Protein AF-A0A2A9PDC3-F1 (afdb_monomer_lite)

Secondary structure (DSSP, 8-state):
-PPPHHHHHHHHHTTTHHHHHHHH-GGG-SS-TTSTTHHHHHHHHHHHHHT-HHHHHHHHHHHHHHHHHHTT-----HHHHHHHHHHHTB--GGGT-B-GGGHHHHHHHHHHHHHHHHHHHHHHHTT-

Foldseek 3Di:
DFFFLVLLVVCCVPVVVVVVCVLPPPVPQPDDPPDPCSVVSNVVSVVCSVPPPVVVVVSVVSRVVRVVVVVPPPDDDLVVLVVCLDVPAADDVVVVGGDPVCNSVSVRSVVVVVVVVVVVVVVVVVVD

Organism: Ophiocordyceps unilateralis (NCBI:txid268505)

Radius of gyration: 20.63 Å; chains: 1; bounding box: 44×38×57 Å

pLDDT: mean 81.51, std 9.37, range [46.72, 92.31]

Structure (mmCIF, N/CA/C/O backbone):
data_AF-A0A2A9PDC3-F1
#
_entry.id   AF-A0A2A9PDC3-F1
#
loop_
_atom_site.group_PDB
_atom_site.id
_atom_site.type_symbol
_atom_site.label_atom_id
_atom_site.label_alt_id
_atom_site.label_comp_id
_atom_site.label_asym_id
_atom_site.label_entity_id
_atom_site.label_seq_id
_atom_site.pdbx_PDB_ins_code
_atom_site.Cartn_x
_atom_site.Cartn_y
_atom_site.Cartn_z
_atom_site.occupancy
_atom_site.B_iso_or_equiv
_atom_site.auth_seq_id
_atom_site.auth_comp_id
_atom_site.auth_asym_id
_atom_site.auth_atom_id
_atom_site.pdbx_PDB_model_num
ATOM 1 N N . MET A 1 1 ? 11.829 8.920 -9.488 1.00 59.81 1 MET A N 1
ATOM 2 C CA . MET A 1 1 ? 10.671 8.141 -9.977 1.00 59.81 1 MET A CA 1
ATOM 3 C C . MET A 1 1 ? 9.742 7.962 -8.792 1.00 59.81 1 MET A C 1
ATOM 5 O O . MET A 1 1 ? 10.284 7.756 -7.709 1.00 59.81 1 MET A O 1
ATOM 9 N N . PRO A 1 2 ? 8.415 8.079 -8.949 1.00 65.94 2 PRO A N 1
ATOM 10 C CA . PRO A 1 2 ? 7.501 7.618 -7.908 1.00 65.94 2 PRO A CA 1
ATOM 11 C C . PRO A 1 2 ? 7.733 6.117 -7.632 1.00 65.94 2 PRO A C 1
ATOM 13 O O . PRO A 1 2 ? 8.208 5.407 -8.528 1.00 65.94 2 PRO A O 1
ATOM 16 N N . PRO A 1 3 ? 7.469 5.640 -6.404 1.00 71.88 3 PRO A N 1
ATOM 17 C CA . PRO A 1 3 ? 7.597 4.226 -6.070 1.00 71.88 3 PRO A CA 1
ATOM 18 C C . PRO A 1 3 ? 6.613 3.380 -6.886 1.00 71.88 3 PRO A C 1
ATOM 20 O O . PRO A 1 3 ? 5.524 3.837 -7.237 1.00 71.88 3 PRO A O 1
ATOM 23 N N . ARG A 1 4 ? 7.003 2.143 -7.203 1.00 79.31 4 ARG A N 1
ATOM 24 C CA . ARG A 1 4 ? 6.182 1.231 -8.008 1.00 79.31 4 ARG A CA 1
ATOM 25 C C . ARG A 1 4 ? 5.026 0.701 -7.164 1.00 79.31 4 ARG A C 1
ATOM 27 O O . ARG A 1 4 ? 5.175 0.500 -5.963 1.00 79.31 4 ARG A O 1
ATOM 34 N N . ALA A 1 5 ? 3.889 0.405 -7.788 1.00 80.12 5 ALA A N 1
ATOM 35 C CA . ALA A 1 5 ? 2.731 -0.124 -7.062 1.00 80.12 5 ALA A CA 1
ATOM 36 C C . ALA A 1 5 ? 3.050 -1.443 -6.326 1.00 80.12 5 ALA A C 1
ATOM 38 O O . ALA A 1 5 ? 2.659 -1.608 -5.174 1.00 80.12 5 ALA A O 1
ATOM 39 N N . ALA A 1 6 ? 3.827 -2.333 -6.956 1.00 80.38 6 ALA A N 1
ATOM 40 C CA . ALA A 1 6 ? 4.281 -3.589 -6.352 1.00 80.38 6 ALA A CA 1
ATOM 41 C C . ALA A 1 6 ? 5.219 -3.373 -5.148 1.00 80.38 6 ALA A C 1
ATOM 43 O O . ALA A 1 6 ? 5.172 -4.128 -4.180 1.00 80.38 6 ALA A O 1
ATOM 44 N N . ASP A 1 7 ? 6.035 -2.315 -5.171 1.00 84.88 7 ASP A N 1
ATOM 45 C CA . ASP A 1 7 ? 6.920 -1.957 -4.057 1.00 84.88 7 ASP A CA 1
ATOM 46 C C . ASP A 1 7 ? 6.114 -1.479 -2.841 1.00 84.88 7 ASP A C 1
ATOM 48 O O . ASP A 1 7 ? 6.393 -1.866 -1.704 1.00 84.88 7 ASP A O 1
ATOM 52 N N . VAL A 1 8 ? 5.082 -0.664 -3.086 1.00 86.62 8 VAL A N 1
ATOM 53 C CA . VAL A 1 8 ? 4.166 -0.175 -2.046 1.00 86.62 8 VAL A CA 1
ATOM 54 C C . VAL A 1 8 ? 3.367 -1.331 -1.444 1.00 86.62 8 VAL A C 1
ATOM 56 O O . VAL A 1 8 ? 3.266 -1.436 -0.222 1.00 86.62 8 VAL A O 1
ATOM 59 N N . GLU A 1 9 ? 2.831 -2.226 -2.276 1.00 86.94 9 GLU A N 1
ATOM 60 C CA . GLU A 1 9 ? 2.138 -3.428 -1.803 1.00 86.94 9 GLU A CA 1
ATOM 61 C C . GLU A 1 9 ? 3.076 -4.325 -0.993 1.00 86.94 9 GLU A C 1
ATOM 63 O O . GLU A 1 9 ? 2.751 -4.709 0.129 1.00 86.94 9 GLU A O 1
ATOM 68 N N . GLY A 1 10 ? 4.270 -4.611 -1.516 1.00 86.81 10 GLY A N 1
ATOM 69 C CA . GLY A 1 10 ? 5.264 -5.429 -0.829 1.00 86.81 10 GLY A CA 1
ATOM 70 C C . GLY A 1 10 ? 5.642 -4.865 0.540 1.00 86.81 10 GLY A C 1
ATOM 71 O O . GLY A 1 10 ? 5.867 -5.631 1.480 1.00 86.81 10 GLY A O 1
ATOM 72 N N . TRP A 1 11 ? 5.662 -3.539 0.687 1.00 92.31 11 TRP A N 1
ATOM 73 C CA . TRP A 1 11 ? 5.865 -2.898 1.979 1.00 92.31 11 TRP A CA 1
ATOM 74 C C . TRP A 1 11 ? 4.664 -3.096 2.921 1.00 92.31 11 TRP A C 1
ATOM 76 O O . TRP A 1 11 ? 4.827 -3.501 4.071 1.00 92.31 11 TRP A O 1
ATOM 86 N N . TRP A 1 12 ? 3.432 -2.907 2.455 1.00 92.31 12 TRP A N 1
ATOM 87 C CA . TRP A 1 12 ? 2.260 -3.165 3.301 1.00 92.31 12 TRP A CA 1
ATOM 88 C C . TRP A 1 12 ? 2.121 -4.634 3.709 1.00 92.31 12 TRP A C 1
ATOM 90 O O . TRP A 1 12 ? 1.669 -4.923 4.814 1.00 92.31 12 TRP A O 1
ATOM 100 N N . LEU A 1 13 ? 2.571 -5.563 2.865 1.00 89.06 13 LEU A N 1
ATOM 101 C CA . LEU A 1 13 ? 2.526 -6.999 3.136 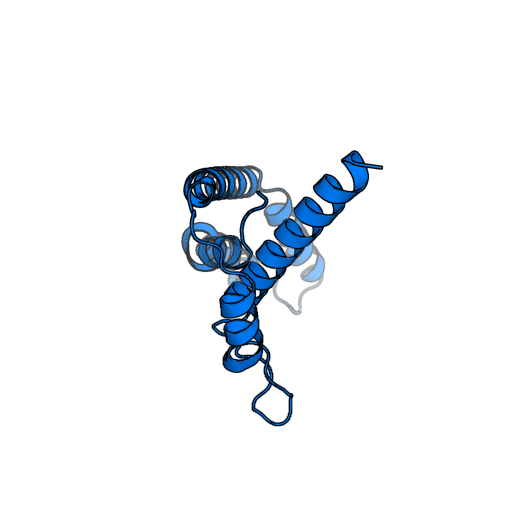1.00 89.06 13 LEU A CA 1
ATOM 102 C C . LEU A 1 13 ? 3.650 -7.510 4.050 1.00 89.06 13 LEU A C 1
ATOM 104 O O . LEU A 1 13 ? 3.567 -8.653 4.500 1.00 89.06 13 LEU A O 1
ATOM 108 N N . ARG A 1 14 ? 4.698 -6.721 4.344 1.00 89.94 14 ARG A N 1
ATOM 109 C CA . ARG A 1 14 ? 5.694 -7.102 5.371 1.00 89.94 14 ARG A CA 1
ATOM 110 C C . ARG A 1 14 ? 5.913 -6.023 6.426 1.00 89.94 14 ARG A C 1
ATOM 112 O O . ARG A 1 14 ? 5.350 -6.207 7.505 1.00 89.94 14 ARG A O 1
ATOM 119 N N . PRO A 1 15 ? 6.669 -4.923 6.204 1.00 88.19 15 PRO A N 1
ATOM 120 C CA . PRO A 1 15 ? 6.923 -3.989 7.302 1.00 88.19 15 PRO A CA 1
ATOM 121 C C . PRO A 1 15 ? 5.649 -3.308 7.825 1.00 88.19 15 PRO A C 1
ATOM 123 O O . PRO A 1 15 ? 5.494 -3.156 9.032 1.00 88.19 15 PRO A O 1
ATOM 126 N N . GLY A 1 16 ? 4.703 -2.979 6.939 1.00 88.94 16 GLY A N 1
ATOM 127 C CA . GLY A 1 16 ? 3.432 -2.345 7.303 1.00 88.94 16 GLY A CA 1
ATOM 128 C C . GLY A 1 16 ? 2.343 -3.305 7.796 1.00 88.94 16 GLY A C 1
ATOM 129 O O . GLY A 1 16 ? 1.297 -2.850 8.261 1.00 88.94 16 GLY A O 1
ATOM 130 N N . TYR A 1 17 ? 2.561 -4.623 7.729 1.00 91.00 17 TYR A N 1
ATOM 131 C CA . TYR A 1 17 ? 1.501 -5.613 7.954 1.00 91.00 17 TYR A CA 1
ATOM 132 C C . TYR A 1 17 ? 0.913 -5.530 9.365 1.00 91.00 17 TYR A C 1
ATOM 134 O O . TYR A 1 17 ? -0.302 -5.547 9.541 1.00 91.00 17 TYR A O 1
ATOM 142 N N . GLN A 1 18 ? 1.774 -5.376 10.374 1.00 89.00 18 GLN A N 1
ATOM 143 C CA . GLN A 1 18 ? 1.346 -5.250 11.770 1.00 89.00 18 GLN A CA 1
ATOM 144 C C . GLN A 1 18 ? 0.446 -4.029 11.988 1.00 89.00 18 GLN A C 1
ATOM 146 O O . GLN A 1 18 ? -0.546 -4.122 12.705 1.00 89.00 18 GLN A O 1
ATOM 151 N N . ALA A 1 19 ? 0.739 -2.910 11.322 1.00 88.12 19 ALA A N 1
ATOM 152 C CA . ALA A 1 19 ? -0.071 -1.703 11.430 1.00 88.12 19 ALA A CA 1
ATOM 153 C C . ALA A 1 19 ? -1.475 -1.910 10.829 1.00 88.12 19 ALA A C 1
ATOM 155 O O . ALA A 1 19 ? -2.465 -1.473 11.413 1.00 88.12 19 ALA A O 1
ATOM 156 N N . ILE A 1 20 ? -1.583 -2.646 9.713 1.00 89.69 20 ILE A N 1
ATOM 157 C CA . ILE A 1 20 ? -2.879 -3.028 9.124 1.00 89.69 20 ILE A CA 1
ATOM 158 C C . ILE A 1 20 ? -3.647 -3.967 10.057 1.00 89.69 20 ILE A C 1
ATOM 160 O O . ILE A 1 20 ? -4.833 -3.746 10.304 1.00 89.69 20 ILE A O 1
ATOM 164 N N . VAL A 1 21 ? -2.986 -5.002 10.587 1.00 89.69 21 VAL A N 1
ATOM 165 C CA . VAL A 1 21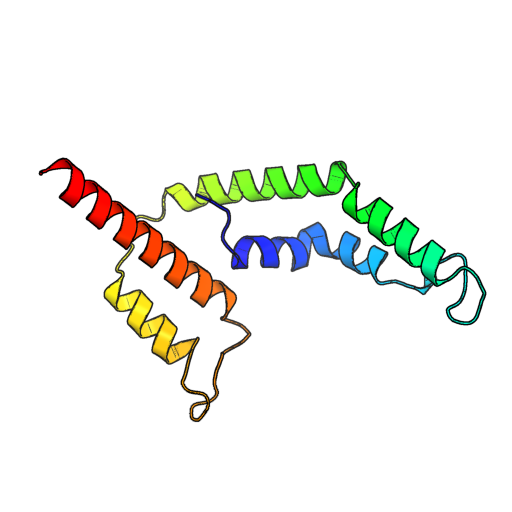 ? -3.616 -5.965 11.506 1.00 89.69 21 VAL A CA 1
ATOM 166 C C . VAL A 1 21 ? -4.195 -5.244 12.712 1.00 89.69 21 VAL A C 1
ATOM 168 O O . VAL A 1 21 ? -5.361 -5.457 13.032 1.00 89.69 21 VAL A O 1
ATOM 171 N N . GLN A 1 22 ? -3.420 -4.345 13.321 1.00 87.12 22 GLN A N 1
ATOM 172 C CA . GLN A 1 22 ? -3.892 -3.542 14.440 1.00 87.12 22 GLN A CA 1
ATOM 173 C C . GLN A 1 22 ? -5.144 -2.760 14.044 1.00 87.12 22 GLN A C 1
ATOM 175 O O . GLN A 1 22 ? -6.168 -2.908 14.689 1.00 87.12 22 GLN A O 1
ATOM 180 N N . VAL A 1 23 ? -5.143 -2.000 12.947 1.00 88.44 23 VAL A N 1
ATOM 181 C CA . VAL A 1 23 ? -6.332 -1.223 12.535 1.00 88.44 23 VAL A CA 1
ATOM 182 C C . VAL A 1 23 ? -7.588 -2.077 12.363 1.00 88.44 23 VAL A C 1
ATOM 184 O O . VAL A 1 23 ? -8.676 -1.647 12.755 1.00 88.44 23 VAL A O 1
ATOM 187 N N . VAL A 1 24 ? -7.445 -3.266 11.779 1.00 86.62 24 VAL A N 1
ATOM 188 C CA . VAL A 1 24 ? -8.569 -4.150 11.447 1.00 86.62 24 VAL A CA 1
ATOM 189 C C . VAL A 1 24 ? -9.051 -4.956 12.658 1.00 86.62 24 VAL A C 1
ATOM 191 O O . VAL A 1 24 ? -10.211 -5.375 12.688 1.00 86.62 24 VAL A O 1
ATOM 194 N N . ASP A 1 25 ? -8.209 -5.151 13.674 1.00 86.00 25 ASP A N 1
ATOM 195 C CA . ASP A 1 25 ? -8.551 -5.953 14.844 1.00 86.00 25 ASP A CA 1
ATOM 196 C C . ASP A 1 25 ? -9.582 -5.259 15.747 1.00 86.00 25 ASP A C 1
ATOM 198 O O . ASP A 1 25 ? -9.267 -4.496 16.661 1.00 86.00 25 ASP A O 1
ATOM 202 N N . ALA A 1 26 ? -10.857 -5.565 15.519 1.00 76.00 26 ALA A N 1
ATOM 203 C CA . ALA A 1 26 ? -11.969 -5.040 16.301 1.00 76.00 26 ALA A CA 1
ATOM 204 C C . ALA A 1 26 ? -11.980 -5.506 17.770 1.00 76.00 26 ALA A C 1
ATOM 206 O O . ALA A 1 26 ? -12.755 -4.960 18.556 1.00 76.00 26 ALA A O 1
ATOM 207 N N . SER A 1 27 ? -11.159 -6.492 18.158 1.00 77.88 27 SER A N 1
ATOM 208 C CA . SER A 1 27 ? -11.077 -6.960 19.548 1.00 77.88 27 SER A CA 1
ATOM 209 C C . SER A 1 27 ? -10.405 -5.945 20.477 1.00 77.88 27 SER A C 1
ATOM 211 O O . SER A 1 27 ? -10.725 -5.894 21.664 1.00 77.88 27 SER A O 1
ATOM 213 N N . GLU A 1 28 ? -9.555 -5.079 19.926 1.00 76.06 28 GLU A N 1
ATOM 214 C CA . GLU A 1 28 ? -8.887 -4.002 20.660 1.00 76.06 28 GLU A CA 1
ATOM 215 C C . GLU A 1 28 ? -9.766 -2.749 20.816 1.00 76.06 28 GLU A C 1
ATOM 217 O O . GLU A 1 28 ? -9.377 -1.785 21.480 1.00 76.06 28 GLU A O 1
ATOM 222 N N . LEU A 1 29 ? -10.965 -2.731 20.218 1.00 82.06 29 LEU A N 1
ATOM 223 C CA . LEU A 1 29 ? -11.883 -1.610 20.374 1.00 82.06 29 LEU A CA 1
ATOM 224 C C . LEU A 1 29 ? -12.534 -1.636 21.768 1.00 82.06 29 LEU A C 1
ATOM 226 O O . LEU A 1 29 ? -13.055 -2.667 22.197 1.00 82.06 29 LEU A O 1
ATOM 230 N N . PRO A 1 30 ? -12.616 -0.483 22.457 1.00 79.19 30 PRO A N 1
ATOM 231 C CA . PRO A 1 30 ? -13.208 -0.397 23.794 1.00 79.19 30 PRO A CA 1
ATOM 232 C C . PRO A 1 30 ? -14.730 -0.617 23.797 1.00 79.19 30 PRO A C 1
ATOM 234 O O . PRO A 1 30 ? -15.342 -0.733 24.857 1.00 79.19 30 PRO A O 1
ATOM 237 N N . VAL A 1 31 ? -15.350 -0.643 22.615 1.00 83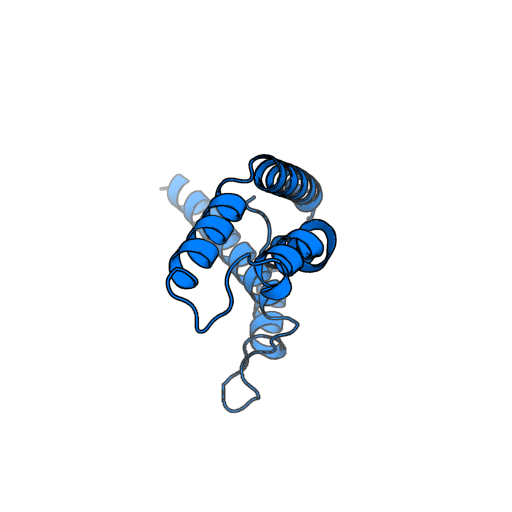.69 31 VAL A N 1
ATOM 238 C CA . VAL A 1 31 ? -16.797 -0.691 22.411 1.00 83.69 31 VAL A CA 1
ATOM 239 C C . VAL A 1 31 ? -17.111 -1.809 21.421 1.00 83.69 31 VAL A C 1
ATOM 241 O O . VAL A 1 31 ? -16.464 -1.931 20.383 1.00 83.69 31 VAL A O 1
ATOM 244 N N . ARG A 1 32 ? -18.120 -2.627 21.727 1.00 83.19 32 ARG A N 1
ATOM 245 C CA . ARG A 1 32 ? -18.579 -3.709 20.843 1.00 83.19 32 ARG A CA 1
ATOM 246 C C . ARG A 1 32 ? -19.466 -3.159 19.724 1.00 83.19 32 ARG A C 1
ATOM 248 O O . ARG A 1 32 ? -20.140 -2.152 19.901 1.00 83.19 32 ARG A O 1
ATOM 255 N N . SER A 1 33 ? -19.558 -3.878 18.606 1.00 82.19 33 SER A N 1
ATOM 256 C CA . SER A 1 33 ? -20.297 -3.458 17.396 1.00 82.19 33 SER A CA 1
ATOM 257 C C . SER A 1 33 ? -21.767 -3.063 17.600 1.00 82.19 33 SER A C 1
ATOM 259 O O . SER A 1 33 ? -22.304 -2.275 16.829 1.00 82.19 33 SER A O 1
ATOM 261 N N . HIS A 1 34 ? -22.420 -3.592 18.635 1.00 84.00 34 HIS A N 1
ATOM 262 C CA . HIS A 1 34 ? -23.828 -3.349 18.967 1.00 84.00 34 HIS A CA 1
ATOM 263 C C . HIS A 1 34 ? -24.031 -2.228 19.999 1.00 84.00 34 HIS A C 1
ATOM 265 O O . HIS A 1 34 ? -25.163 -1.943 20.382 1.00 84.00 34 HIS A O 1
ATOM 271 N N . GLN A 1 35 ? -22.953 -1.614 20.486 1.00 86.25 35 GLN A N 1
ATOM 272 C CA . GLN A 1 35 ? -23.009 -0.547 21.476 1.00 86.25 35 GLN A CA 1
ATOM 273 C C . GLN A 1 35 ? -22.952 0.827 20.798 1.00 86.25 35 GLN A C 1
ATOM 275 O O . GLN A 1 35 ? -22.239 1.042 19.813 1.00 86.25 35 GLN A O 1
ATOM 280 N N . CYS A 1 36 ? -23.694 1.786 21.355 1.00 84.31 36 CYS A N 1
ATOM 281 C CA . CYS A 1 36 ? -23.622 3.180 20.930 1.00 84.31 36 CYS A CA 1
ATOM 282 C C . CYS A 1 36 ? -22.180 3.695 21.063 1.00 84.31 36 CYS A C 1
ATOM 284 O O . CYS A 1 36 ? -21.541 3.495 22.092 1.00 84.31 36 CYS A O 1
ATOM 286 N N . GLY A 1 37 ? -21.672 4.357 20.022 1.00 84.94 37 GLY A N 1
ATOM 287 C CA . GLY A 1 37 ? -20.299 4.875 19.992 1.00 84.94 37 GLY A CA 1
ATOM 288 C C . GLY A 1 37 ? -19.281 3.979 19.280 1.00 84.94 37 GLY A C 1
ATOM 289 O O . GLY A 1 37 ? -18.164 4.432 19.044 1.00 84.94 37 GLY A O 1
ATOM 290 N N . TYR A 1 38 ? -19.657 2.771 18.838 1.00 87.94 38 TYR A N 1
ATOM 291 C CA . TYR A 1 38 ? -18.776 1.906 18.038 1.00 87.94 38 TYR A CA 1
ATOM 292 C C . TYR A 1 38 ? -18.221 2.615 16.794 1.00 87.94 38 TYR A C 1
ATOM 294 O O . TYR A 1 38 ? -17.015 2.629 16.564 1.00 87.94 38 TYR A O 1
ATOM 302 N N . ALA A 1 39 ? -19.089 3.283 16.026 1.00 87.50 39 ALA A N 1
ATOM 303 C CA . ALA A 1 39 ? -18.674 4.026 14.836 1.00 87.50 39 ALA A CA 1
ATOM 304 C C . ALA A 1 39 ? -17.667 5.144 15.162 1.00 87.50 39 ALA A C 1
ATOM 306 O O . ALA A 1 39 ? -16.724 5.366 14.408 1.00 87.50 39 ALA A O 1
ATOM 307 N N . GLN A 1 40 ? -17.832 5.817 16.305 1.00 90.38 40 GLN A N 1
ATOM 308 C CA . GLN A 1 40 ? -16.914 6.863 16.750 1.00 90.38 40 GLN A CA 1
ATOM 309 C C . GLN A 1 40 ? -15.558 6.279 17.166 1.00 90.38 40 GLN A C 1
ATOM 311 O O . GLN A 1 40 ? -14.528 6.846 16.810 1.00 90.38 40 GLN A O 1
ATOM 316 N N . ALA A 1 41 ? -15.546 5.133 17.853 1.00 87.75 41 ALA A N 1
ATOM 317 C CA . ALA A 1 41 ? -14.318 4.429 18.221 1.00 87.75 41 ALA A CA 1
ATOM 318 C C . ALA A 1 41 ? -13.539 3.957 16.980 1.00 87.75 41 ALA A C 1
ATOM 320 O O . ALA A 1 41 ? -12.331 4.174 16.890 1.00 87.75 41 ALA A O 1
ATOM 321 N N . VAL A 1 42 ? -14.233 3.400 15.979 1.00 89.06 42 VAL A N 1
ATOM 322 C CA . VAL A 1 42 ? -13.627 3.030 14.688 1.00 89.06 42 VAL A CA 1
ATOM 323 C C . VAL A 1 42 ? -13.049 4.258 13.982 1.00 89.06 42 VAL A C 1
ATOM 325 O O . VAL A 1 42 ? -11.902 4.232 13.547 1.00 89.06 42 VAL A O 1
ATOM 328 N N . GLN A 1 43 ? -13.796 5.363 13.905 1.00 90.31 43 GLN A N 1
ATOM 329 C CA . GLN A 1 43 ? -13.308 6.596 13.280 1.00 90.31 43 GLN A CA 1
ATOM 330 C C . GLN A 1 43 ? -12.087 7.180 13.994 1.00 90.31 43 GLN A C 1
ATOM 332 O O . GLN A 1 43 ? -11.166 7.649 13.332 1.00 90.31 43 GLN A O 1
ATOM 337 N N . GLN A 1 44 ? -12.062 7.169 15.328 1.00 90.12 44 GLN A N 1
ATOM 338 C CA . GLN A 1 44 ? -10.900 7.621 16.095 1.00 90.12 44 GLN A CA 1
ATOM 339 C C . GLN A 1 44 ? -9.676 6.760 15.805 1.00 90.12 44 GLN A C 1
ATOM 341 O O . GLN A 1 44 ? -8.593 7.305 15.609 1.00 90.12 44 GLN A O 1
ATOM 346 N N . ARG A 1 45 ? -9.854 5.439 15.714 1.00 90.19 45 ARG A N 1
ATOM 347 C CA . ARG A 1 45 ? -8.775 4.519 15.362 1.00 90.19 45 ARG A CA 1
ATOM 348 C C . ARG A 1 45 ? -8.233 4.770 13.958 1.00 90.19 45 ARG A C 1
ATOM 350 O O . ARG A 1 45 ? -7.023 4.873 13.795 1.00 90.19 45 ARG A O 1
ATOM 357 N N . LEU A 1 46 ? -9.117 4.908 12.969 1.00 90.75 46 LEU A N 1
ATOM 358 C CA . LEU A 1 46 ? -8.723 5.222 11.593 1.00 90.75 46 LEU A CA 1
ATOM 359 C C . LEU A 1 46 ? -7.965 6.549 11.533 1.00 90.75 46 LEU A C 1
ATOM 361 O O . LEU A 1 46 ? -6.894 6.613 10.948 1.00 90.75 46 LEU A O 1
ATOM 365 N N . ARG A 1 47 ? -8.442 7.578 12.243 1.00 92.06 47 ARG A N 1
ATOM 366 C CA . ARG A 1 47 ? -7.714 8.848 12.341 1.00 92.06 47 ARG A CA 1
ATOM 367 C C . ARG A 1 47 ? -6.352 8.680 13.006 1.00 92.06 47 ARG A C 1
ATOM 369 O O . ARG A 1 47 ? -5.396 9.263 12.520 1.00 92.06 47 ARG A O 1
ATOM 376 N N . ALA A 1 48 ? -6.244 7.923 14.096 1.00 89.25 48 ALA A N 1
ATOM 377 C CA . ALA A 1 48 ? -4.961 7.694 14.761 1.00 89.25 48 ALA A CA 1
ATOM 378 C C . ALA A 1 48 ? -3.958 6.991 13.833 1.00 89.25 48 ALA A C 1
ATOM 380 O O . ALA A 1 48 ? -2.785 7.348 13.822 1.00 89.25 48 ALA A O 1
ATOM 381 N N . PHE A 1 49 ? -4.434 6.047 13.021 1.00 90.94 49 PHE A N 1
ATOM 382 C CA . PHE A 1 49 ? -3.632 5.408 11.985 1.00 90.94 49 PHE A CA 1
ATOM 383 C C . PHE A 1 49 ? -3.207 6.394 10.889 1.00 90.94 49 PHE A C 1
ATOM 385 O O . PHE A 1 49 ? -2.018 6.497 10.602 1.00 90.94 49 PHE A O 1
ATOM 392 N N . ASP A 1 50 ? -4.146 7.177 10.347 1.00 89.81 50 ASP A N 1
ATOM 393 C CA . ASP A 1 50 ? -3.874 8.172 9.298 1.00 89.81 50 ASP A CA 1
ATOM 394 C C . ASP A 1 50 ? -2.887 9.261 9.756 1.00 89.81 50 ASP A C 1
ATOM 396 O O . ASP A 1 50 ? -2.131 9.798 8.949 1.00 89.81 50 ASP A O 1
ATOM 400 N N . HIS A 1 51 ? -2.887 9.596 11.051 1.00 91.19 51 HIS A N 1
ATOM 401 C CA . HIS A 1 51 ? -2.006 10.609 11.646 1.00 91.19 51 HIS A CA 1
ATOM 402 C C . HIS A 1 51 ? -0.738 10.011 12.278 1.00 91.19 51 HIS A C 1
ATOM 404 O O . HIS A 1 51 ? -0.015 10.718 12.985 1.00 91.19 51 HIS A O 1
ATOM 410 N N . SER A 1 52 ? -0.447 8.726 12.057 1.00 91.31 52 SER A N 1
ATOM 411 C CA . SER A 1 52 ? 0.785 8.119 12.555 1.00 91.31 52 SER A CA 1
ATOM 412 C C . SER A 1 52 ? 1.985 8.612 11.746 1.00 91.31 52 SER A C 1
ATOM 414 O O . SER A 1 52 ? 2.300 8.093 10.673 1.00 91.31 52 SER A O 1
ATOM 416 N N . HIS A 1 53 ? 2.663 9.631 12.277 1.00 91.44 53 HIS A N 1
ATOM 417 C CA . HIS A 1 53 ? 3.882 10.180 11.682 1.00 91.44 53 HIS A CA 1
ATOM 418 C C . HIS A 1 53 ? 4.989 9.129 11.574 1.00 91.44 53 HIS A C 1
ATOM 420 O O . HIS A 1 53 ? 5.650 9.058 10.548 1.00 91.44 53 HIS A O 1
ATOM 426 N N . GLU A 1 54 ? 5.125 8.247 12.567 1.00 91.06 54 GLU A N 1
ATOM 427 C CA . GLU A 1 54 ? 6.112 7.161 12.540 1.00 91.06 54 GLU A CA 1
ATOM 428 C C . GLU A 1 54 ? 5.893 6.214 11.352 1.00 91.06 54 GLU A C 1
ATOM 430 O O . GLU A 1 54 ? 6.840 5.836 10.659 1.00 91.06 54 GLU A O 1
ATOM 435 N N . LEU A 1 55 ? 4.633 5.853 11.084 1.00 89.88 55 LEU A N 1
ATOM 436 C CA . LEU A 1 55 ? 4.280 4.983 9.964 1.00 89.88 55 LEU A CA 1
ATOM 437 C C . LEU A 1 55 ? 4.503 5.685 8.620 1.00 89.88 55 LEU A C 1
ATOM 439 O O . LEU A 1 55 ? 5.026 5.077 7.685 1.00 89.88 55 LEU A O 1
ATOM 443 N N . ALA A 1 56 ? 4.132 6.965 8.535 1.00 89.25 56 ALA A N 1
ATOM 444 C CA . ALA A 1 56 ? 4.335 7.782 7.345 1.00 89.25 56 ALA A CA 1
ATOM 445 C C . ALA A 1 56 ? 5.827 7.972 7.025 1.00 89.25 56 ALA A C 1
ATOM 447 O O . ALA A 1 56 ? 6.230 7.814 5.871 1.00 89.25 56 ALA A O 1
ATOM 448 N N . ASP A 1 57 ? 6.649 8.247 8.038 1.00 91.94 57 ASP A N 1
ATOM 449 C CA . ASP A 1 57 ? 8.094 8.426 7.899 1.00 91.94 57 ASP A CA 1
ATOM 450 C C . ASP A 1 57 ? 8.770 7.112 7.489 1.00 91.94 57 ASP A C 1
ATOM 452 O O . ASP A 1 57 ? 9.559 7.096 6.542 1.00 91.94 57 ASP A O 1
ATOM 456 N N . SER A 1 58 ? 8.392 5.990 8.113 1.00 92.00 58 SER A N 1
ATOM 457 C CA . SER A 1 58 ? 8.904 4.661 7.757 1.00 92.00 58 SER A CA 1
ATOM 458 C C . SER A 1 58 ? 8.561 4.264 6.316 1.00 92.00 58 SER A C 1
ATOM 460 O O . SER A 1 58 ? 9.415 3.751 5.585 1.00 92.00 58 SER A O 1
ATOM 462 N N . LEU A 1 59 ? 7.326 4.531 5.875 1.00 90.31 59 LEU A N 1
ATOM 463 C CA . LEU A 1 59 ? 6.923 4.311 4.488 1.00 90.31 59 LEU A CA 1
ATOM 464 C C . LEU A 1 59 ? 7.729 5.210 3.543 1.00 90.31 59 LEU A C 1
ATOM 466 O O . LEU A 1 59 ? 8.257 4.730 2.541 1.00 90.31 59 LEU A O 1
ATOM 470 N N . SER A 1 60 ? 7.858 6.498 3.864 1.00 89.75 60 SER A N 1
ATOM 471 C CA . SER A 1 60 ? 8.602 7.471 3.060 1.00 89.75 60 SER A CA 1
ATOM 472 C C . SER A 1 60 ? 10.071 7.069 2.879 1.00 89.75 60 SER A C 1
ATOM 474 O O . SER A 1 60 ? 10.571 7.043 1.752 1.00 89.75 60 SER A O 1
ATOM 476 N N . GLU A 1 61 ? 10.748 6.667 3.956 1.00 90.62 61 GLU A N 1
ATOM 477 C CA . GLU A 1 61 ? 12.139 6.203 3.927 1.00 90.62 61 GLU A CA 1
ATOM 478 C C . GLU A 1 61 ? 12.301 4.931 3.080 1.00 90.62 61 GLU A C 1
ATOM 480 O O . GLU A 1 61 ? 13.203 4.839 2.236 1.00 90.62 61 GLU A O 1
ATOM 485 N N . ALA A 1 62 ? 11.393 3.964 3.240 1.00 88.94 62 ALA A N 1
ATOM 486 C CA . ALA A 1 62 ? 11.405 2.744 2.440 1.00 88.94 62 ALA A CA 1
ATOM 487 C C . ALA A 1 62 ? 11.203 3.045 0.947 1.00 88.94 62 ALA A C 1
ATOM 489 O O . ALA A 1 62 ? 11.931 2.519 0.101 1.00 88.94 62 ALA A O 1
ATOM 490 N N . MET A 1 63 ? 10.265 3.935 0.613 1.00 89.38 63 MET A N 1
ATOM 491 C CA . MET A 1 63 ? 10.011 4.337 -0.770 1.00 89.38 63 MET A CA 1
ATOM 492 C C . MET A 1 63 ? 11.194 5.105 -1.369 1.00 89.38 63 MET A C 1
ATOM 494 O O . MET A 1 63 ? 11.557 4.860 -2.521 1.00 89.38 63 MET A O 1
ATOM 498 N N . ALA A 1 64 ? 11.844 5.981 -0.597 1.00 86.75 64 ALA A N 1
ATOM 499 C CA . ALA A 1 64 ? 13.053 6.682 -1.024 1.00 86.75 64 ALA A CA 1
ATOM 500 C C . ALA A 1 64 ? 14.198 5.701 -1.334 1.00 86.75 64 ALA A C 1
ATOM 502 O O . ALA A 1 64 ? 14.854 5.810 -2.374 1.00 86.75 64 ALA A O 1
ATOM 503 N N . THR A 1 65 ? 14.385 4.696 -0.477 1.00 86.50 65 THR A N 1
ATOM 504 C CA . THR A 1 65 ? 15.395 3.645 -0.658 1.00 86.50 65 THR A CA 1
ATOM 505 C C . THR A 1 65 ? 15.138 2.816 -1.920 1.00 86.50 65 THR A C 1
ATOM 507 O O . THR A 1 65 ? 16.050 2.573 -2.714 1.00 86.50 65 THR A O 1
ATOM 510 N N . LEU A 1 66 ? 13.887 2.410 -2.157 1.00 82.56 66 LEU A N 1
ATOM 511 C CA . LEU A 1 66 ? 13.507 1.641 -3.347 1.00 82.56 66 LEU A CA 1
ATOM 512 C C . LEU A 1 66 ? 13.644 2.465 -4.631 1.00 82.56 66 LEU A C 1
ATOM 514 O O . LEU A 1 66 ? 14.172 1.972 -5.631 1.00 82.56 66 LEU A O 1
ATOM 518 N N . ALA A 1 67 ? 13.262 3.743 -4.594 1.00 77.62 67 ALA A N 1
ATOM 519 C CA . ALA A 1 67 ? 13.433 4.653 -5.720 1.00 77.62 67 ALA A CA 1
ATOM 520 C C . ALA A 1 67 ? 14.914 4.841 -6.098 1.00 77.62 67 ALA A C 1
ATOM 522 O O . ALA A 1 67 ? 15.239 4.878 -7.289 1.00 77.62 67 ALA A O 1
ATOM 523 N N . ALA A 1 68 ? 15.814 4.920 -5.110 1.00 77.88 68 ALA A N 1
ATOM 524 C CA . ALA A 1 68 ? 17.255 5.004 -5.343 1.00 77.88 68 ALA A CA 1
ATOM 525 C C . ALA A 1 68 ? 17.804 3.734 -6.020 1.00 77.88 68 ALA A C 1
ATOM 527 O O . ALA A 1 68 ? 18.569 3.826 -6.981 1.00 77.88 68 ALA A O 1
ATOM 528 N N . ASN A 1 69 ? 17.353 2.553 -5.587 1.00 73.00 69 ASN A N 1
ATOM 529 C CA . ASN A 1 69 ? 17.759 1.271 -6.173 1.00 73.00 69 ASN A CA 1
ATOM 530 C C . ASN A 1 69 ? 17.221 1.080 -7.605 1.00 73.00 69 ASN A C 1
ATOM 532 O O . ASN A 1 69 ? 17.917 0.557 -8.477 1.00 73.00 69 ASN A O 1
ATOM 536 N N . GLY A 1 70 ? 15.996 1.541 -7.876 1.00 64.12 70 GLY A N 1
ATOM 537 C CA . GLY A 1 70 ? 15.338 1.412 -9.180 1.00 64.12 70 GLY A CA 1
ATOM 538 C C . GLY A 1 70 ? 15.900 2.316 -10.285 1.00 64.12 70 GLY A C 1
ATOM 539 O O . GLY A 1 70 ? 15.681 2.036 -11.466 1.00 64.12 70 GLY A O 1
ATOM 540 N N . ALA A 1 71 ? 16.654 3.366 -9.939 1.00 58.22 71 ALA A N 1
ATOM 541 C CA . ALA A 1 71 ? 17.222 4.318 -10.899 1.00 58.22 71 ALA A CA 1
ATOM 542 C C . ALA A 1 71 ? 18.231 3.688 -11.886 1.00 58.22 71 ALA A C 1
ATOM 544 O O . ALA A 1 71 ? 18.511 4.269 -12.936 1.00 58.22 71 ALA A O 1
ATOM 545 N N . PHE A 1 72 ? 18.745 2.490 -11.584 1.00 52.38 72 PHE A N 1
ATOM 546 C CA . PHE A 1 72 ? 19.767 1.796 -12.376 1.00 52.38 72 PHE A CA 1
ATOM 547 C C . PHE A 1 72 ? 19.228 0.709 -13.323 1.00 52.38 72 PHE A C 1
ATOM 549 O O . PHE A 1 72 ? 20.017 0.075 -14.024 1.00 52.38 72 PHE A O 1
ATOM 556 N N . ALA A 1 73 ? 17.910 0.486 -13.395 1.00 56.66 73 ALA A N 1
ATOM 557 C CA . ALA A 1 73 ? 17.327 -0.522 -14.286 1.00 56.66 73 ALA A CA 1
ATOM 558 C C . ALA A 1 73 ? 17.446 -0.092 -15.765 1.00 56.66 73 ALA A C 1
ATOM 560 O O . ALA A 1 73 ? 16.608 0.642 -16.290 1.00 56.66 73 ALA A O 1
ATOM 561 N N . ARG A 1 74 ? 18.527 -0.524 -16.430 1.00 52.34 74 ARG A N 1
ATOM 562 C CA . ARG A 1 74 ? 18.974 0.006 -17.732 1.00 52.34 74 ARG A CA 1
ATOM 563 C C . ARG A 1 74 ? 18.388 -0.648 -18.988 1.00 52.34 74 ARG A C 1
ATOM 565 O O . ARG A 1 74 ? 18.609 -0.110 -20.065 1.00 52.34 74 ARG A O 1
ATOM 572 N N . ASP A 1 75 ? 17.579 -1.700 -18.882 1.00 59.22 75 ASP A N 1
ATOM 573 C CA . ASP A 1 75 ? 17.065 -2.424 -20.058 1.00 59.22 75 ASP A CA 1
ATOM 574 C C . ASP A 1 75 ? 15.533 -2.369 -20.162 1.00 59.22 75 ASP A C 1
ATOM 576 O O . ASP A 1 75 ? 14.809 -3.324 -19.867 1.00 59.22 75 ASP A O 1
ATOM 580 N N . PHE A 1 76 ? 15.007 -1.221 -20.598 1.00 66.38 76 PHE A N 1
ATOM 581 C CA . PHE A 1 76 ? 13.586 -1.068 -20.916 1.00 66.38 76 PHE A CA 1
ATOM 582 C C . PHE A 1 76 ? 13.339 -1.286 -22.416 1.00 66.38 76 PHE A C 1
ATOM 584 O O . PHE A 1 76 ? 13.583 -0.398 -23.230 1.00 66.38 76 PHE A O 1
ATOM 591 N N . ASN A 1 77 ? 12.820 -2.463 -22.790 1.00 75.25 77 ASN A N 1
ATOM 592 C CA . ASN A 1 77 ? 12.257 -2.702 -24.123 1.00 75.25 77 ASN A CA 1
ATOM 593 C C . ASN A 1 77 ? 10.718 -2.584 -24.070 1.00 75.25 77 ASN A C 1
ATOM 595 O O . ASN A 1 77 ? 10.052 -3.550 -23.675 1.00 75.25 77 ASN A O 1
ATOM 599 N N . PRO A 1 78 ? 10.138 -1.439 -24.481 1.00 69.12 78 PRO A N 1
ATOM 600 C CA . PRO A 1 78 ? 8.706 -1.178 -24.336 1.00 69.12 78 PRO A CA 1
ATOM 601 C C . PRO A 1 78 ? 7.839 -2.175 -25.102 1.00 69.12 78 PRO A C 1
ATOM 603 O O . PRO A 1 78 ? 6.832 -2.641 -24.581 1.00 69.12 78 PRO A O 1
ATOM 606 N N . ARG A 1 79 ? 8.236 -2.563 -26.321 1.00 72.56 79 ARG A N 1
ATOM 607 C CA . ARG A 1 79 ? 7.418 -3.452 -27.163 1.00 72.56 79 ARG A CA 1
ATOM 608 C C . ARG A 1 79 ? 7.294 -4.848 -26.565 1.00 72.56 79 ARG A C 1
ATOM 610 O O . ARG A 1 79 ? 6.206 -5.416 -26.556 1.00 72.56 79 ARG A O 1
ATOM 617 N N . LYS A 1 80 ? 8.403 -5.388 -26.050 1.00 76.88 80 LYS A N 1
ATOM 618 C CA . LYS A 1 80 ? 8.414 -6.712 -25.416 1.00 76.88 80 LYS A CA 1
ATOM 619 C C . LYS A 1 80 ? 7.572 -6.710 -24.137 1.00 76.88 80 LYS A C 1
ATOM 621 O O . LYS A 1 80 ? 6.749 -7.603 -23.965 1.00 76.88 80 LYS A O 1
ATOM 626 N N . LYS A 1 81 ? 7.726 -5.679 -23.297 1.00 74.56 81 LYS A N 1
ATOM 627 C CA . LYS A 1 81 ? 6.967 -5.544 -22.046 1.00 74.56 81 LYS A CA 1
ATOM 628 C C . LYS A 1 81 ? 5.468 -5.368 -22.286 1.00 74.56 81 LYS A C 1
ATOM 630 O O . LYS A 1 81 ? 4.691 -6.078 -21.671 1.00 74.56 81 LYS A O 1
ATOM 635 N N . VAL A 1 82 ? 5.049 -4.520 -23.228 1.00 76.94 82 VAL A N 1
ATOM 636 C CA . VAL A 1 82 ? 3.620 -4.337 -23.560 1.00 76.94 82 VAL A CA 1
ATOM 637 C C . VAL A 1 82 ? 2.980 -5.640 -24.025 1.00 76.94 82 VAL A C 1
ATOM 639 O O . VAL A 1 82 ? 1.883 -5.985 -23.587 1.00 76.94 82 VAL A O 1
ATOM 642 N N . HIS A 1 83 ? 3.672 -6.380 -24.894 1.00 79.94 83 HIS A N 1
ATOM 643 C CA . HIS A 1 83 ? 3.162 -7.658 -25.373 1.00 79.94 83 HIS A CA 1
ATOM 644 C C . HIS A 1 83 ? 2.992 -8.664 -24.228 1.00 79.94 83 HIS A C 1
ATOM 646 O O . HIS A 1 83 ? 1.981 -9.358 -24.163 1.00 79.94 83 HIS A O 1
ATOM 652 N N . GLU A 1 84 ? 3.951 -8.718 -23.305 1.00 78.50 84 GLU A N 1
ATOM 653 C CA . GLU A 1 84 ? 3.879 -9.589 -22.135 1.00 78.50 84 GLU A CA 1
ATOM 654 C C . GLU A 1 84 ? 2.761 -9.168 -21.169 1.00 78.50 84 GLU A C 1
ATOM 656 O O . GLU A 1 84 ? 1.956 -10.006 -20.767 1.00 78.50 84 GLU A O 1
ATOM 661 N N . THR A 1 85 ? 2.638 -7.875 -20.860 1.00 78.94 85 THR A N 1
ATOM 662 C CA . THR A 1 85 ? 1.609 -7.339 -19.960 1.00 78.94 85 THR A CA 1
ATOM 663 C C . THR A 1 85 ? 0.195 -7.607 -20.480 1.00 78.94 85 THR A C 1
ATOM 665 O O . THR A 1 85 ? -0.641 -8.140 -19.750 1.00 78.94 85 THR A O 1
ATOM 668 N N . MET A 1 86 ? -0.078 -7.320 -21.756 1.00 78.12 86 MET A N 1
ATOM 669 C CA . MET A 1 86 ? -1.415 -7.504 -22.346 1.00 78.12 86 MET A CA 1
ATOM 670 C C . MET A 1 86 ? -1.779 -8.979 -22.556 1.00 78.12 86 MET A C 1
ATOM 672 O O . MET A 1 86 ? -2.951 -9.340 -22.589 1.00 78.12 86 MET A O 1
ATOM 676 N N . ARG A 1 87 ? -0.786 -9.862 -22.703 1.00 77.62 87 ARG A N 1
ATOM 677 C CA . ARG A 1 87 ? -1.030 -11.292 -22.931 1.00 77.62 87 ARG A CA 1
ATOM 678 C C . ARG A 1 87 ? -1.099 -12.097 -21.636 1.00 77.62 87 ARG A C 1
ATOM 680 O O . ARG A 1 87 ? -1.826 -13.085 -21.557 1.00 77.62 87 ARG A O 1
ATOM 687 N N . CYS A 1 88 ? -0.335 -11.706 -20.622 1.00 77.44 88 CYS A N 1
ATOM 688 C CA . CYS A 1 88 ? -0.168 -12.500 -19.408 1.00 77.44 88 CYS A CA 1
ATOM 689 C C . CYS A 1 88 ? -0.892 -11.920 -18.191 1.00 77.44 88 CYS A C 1
ATOM 691 O O . CYS A 1 88 ? -1.208 -12.704 -17.296 1.00 77.44 88 CYS A O 1
ATOM 693 N N . ILE A 1 89 ? -1.141 -10.604 -18.164 1.00 79.56 89 ILE A N 1
ATOM 694 C CA . ILE A 1 89 ? -1.629 -9.882 -16.980 1.00 79.56 89 ILE A CA 1
ATOM 695 C C . ILE A 1 89 ? -3.020 -9.291 -17.219 1.00 79.56 89 ILE A C 1
ATOM 697 O O . ILE A 1 89 ? -3.937 -9.623 -16.477 1.00 79.56 89 ILE A O 1
ATOM 701 N N . PHE A 1 90 ? -3.206 -8.477 -18.261 1.00 83.50 90 PHE A N 1
ATOM 702 C CA . PHE A 1 90 ? -4.501 -7.866 -18.598 1.00 83.50 90 PHE A CA 1
ATOM 703 C C . PHE A 1 90 ? -5.102 -8.516 -19.846 1.00 83.50 90 PHE A C 1
ATOM 705 O O . PHE A 1 90 ? -5.033 -7.962 -20.943 1.00 83.50 90 PHE A O 1
ATOM 712 N N . ARG A 1 91 ? -5.663 -9.719 -19.692 1.00 83.31 91 ARG A N 1
ATOM 713 C CA . ARG A 1 91 ? -6.284 -10.460 -20.798 1.00 83.31 91 ARG A CA 1
ATOM 714 C C . ARG A 1 91 ? -7.705 -9.971 -21.052 1.00 83.31 91 ARG A C 1
ATOM 716 O O . ARG A 1 91 ? -8.293 -9.234 -20.258 1.00 83.31 91 ARG A O 1
ATOM 723 N N . ARG A 1 92 ? -8.283 -10.413 -22.171 1.00 79.50 92 ARG A N 1
ATOM 724 C CA . ARG A 1 92 ? -9.706 -10.190 -22.451 1.00 79.50 92 ARG A CA 1
ATOM 725 C C . ARG A 1 92 ? -10.552 -10.867 -21.361 1.00 79.50 92 ARG A C 1
ATOM 727 O O . ARG A 1 92 ? -10.122 -11.896 -20.836 1.00 79.50 92 ARG A O 1
ATOM 734 N N . PRO A 1 93 ? -11.749 -10.345 -21.044 1.00 77.25 93 PRO A N 1
ATOM 735 C CA . PRO A 1 93 ? -12.647 -10.973 -20.072 1.00 77.25 93 PRO A CA 1
ATOM 736 C C . PRO A 1 93 ? -12.911 -12.453 -20.381 1.00 77.25 93 PRO A C 1
ATOM 738 O O . PRO A 1 93 ? -12.864 -13.284 -19.480 1.00 77.25 93 PRO A O 1
ATOM 741 N N . ASP A 1 94 ? -13.070 -12.775 -21.667 1.00 85.38 94 ASP A N 1
ATOM 742 C CA . ASP A 1 94 ? -13.309 -14.136 -22.163 1.00 85.38 94 ASP A CA 1
ATOM 743 C C . ASP A 1 94 ? -12.097 -15.076 -21.984 1.00 85.38 94 ASP A C 1
ATOM 745 O O . ASP A 1 94 ? -12.255 -16.292 -21.946 1.00 85.38 94 ASP A O 1
ATOM 749 N N . ASP A 1 95 ? -10.892 -14.520 -21.817 1.00 79.31 95 ASP A N 1
ATOM 750 C CA . ASP A 1 95 ? -9.614 -15.242 -21.711 1.00 79.31 95 ASP A CA 1
ATOM 751 C C . ASP A 1 95 ? -9.055 -15.251 -20.269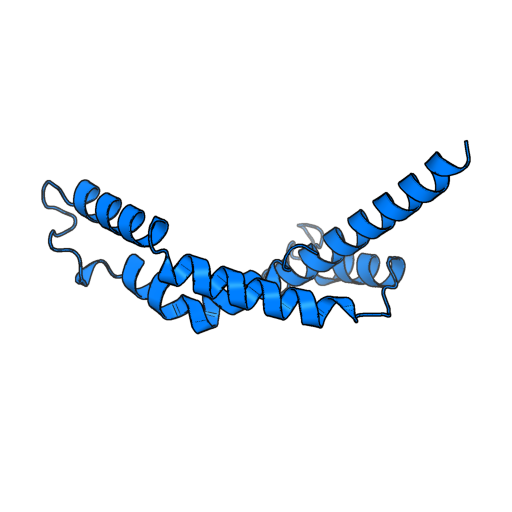 1.00 79.31 95 ASP A C 1
ATOM 753 O O . ASP A 1 95 ? -7.842 -15.351 -20.041 1.00 79.31 95 ASP A O 1
ATOM 757 N N . GLY A 1 96 ? -9.941 -15.120 -19.276 1.00 78.12 96 GLY A N 1
ATOM 758 C CA . GLY A 1 96 ? -9.594 -15.127 -17.851 1.00 78.12 96 GLY A CA 1
ATOM 759 C C . GLY A 1 96 ? -9.295 -13.750 -17.253 1.00 78.12 96 GLY A C 1
ATOM 760 O O . GLY A 1 96 ? -8.880 -13.675 -16.100 1.00 78.12 96 GLY A O 1
ATOM 761 N N . GLY A 1 97 ? -9.519 -12.665 -18.004 1.00 85.00 97 GLY A N 1
ATOM 762 C CA . GLY A 1 97 ? -9.473 -11.295 -17.490 1.00 85.00 97 GLY A CA 1
ATOM 763 C C . GLY A 1 97 ? -8.119 -10.895 -16.898 1.00 85.00 97 GLY A C 1
ATOM 764 O O . GLY A 1 97 ? -7.078 -11.010 -17.546 1.00 85.00 97 GLY A O 1
ATOM 765 N N . ILE A 1 98 ? -8.132 -10.369 -15.673 1.00 86.25 98 ILE A N 1
ATOM 766 C CA . ILE A 1 98 ? -6.933 -9.853 -15.006 1.00 86.25 98 ILE A CA 1
ATOM 767 C C . ILE A 1 98 ? -6.312 -10.940 -14.130 1.00 86.25 98 ILE A C 1
ATOM 769 O O . ILE A 1 98 ? -6.973 -11.490 -13.252 1.00 86.25 98 ILE A O 1
ATOM 773 N N . ASN A 1 99 ? -5.018 -11.198 -14.317 1.00 84.12 99 ASN A N 1
ATOM 774 C CA . ASN A 1 99 ? -4.241 -11.979 -13.364 1.00 84.12 99 ASN A CA 1
ATOM 775 C C . ASN A 1 99 ? -3.904 -11.107 -12.144 1.00 84.12 99 ASN A C 1
ATOM 777 O O . ASN A 1 99 ? -2.987 -10.286 -12.212 1.00 84.12 99 ASN A O 1
ATOM 781 N N . GLY A 1 100 ? -4.658 -11.286 -11.054 1.00 78.44 100 GLY A N 1
ATOM 782 C CA . GLY A 1 100 ? -4.529 -10.503 -9.821 1.00 78.44 100 GLY A CA 1
ATOM 783 C C . GLY A 1 100 ? -3.118 -10.518 -9.234 1.00 78.44 100 GLY A C 1
ATOM 784 O O . GLY A 1 100 ? -2.590 -9.454 -8.927 1.00 78.44 100 GLY A O 1
ATOM 785 N N . ASP A 1 101 ? -2.466 -11.683 -9.213 1.00 81.81 101 ASP A N 1
ATOM 786 C CA . ASP A 1 101 ? -1.127 -11.865 -8.631 1.00 81.81 101 ASP A CA 1
ATOM 787 C C . ASP A 1 101 ? -0.041 -11.049 -9.344 1.00 81.81 101 ASP A C 1
ATOM 789 O O . ASP A 1 101 ? 1.021 -10.791 -8.789 1.00 81.81 101 ASP A O 1
ATOM 793 N N . ARG A 1 102 ? -0.284 -10.665 -10.603 1.00 80.38 102 ARG A N 1
ATOM 794 C CA . ARG A 1 102 ? 0.658 -9.892 -11.427 1.00 80.38 102 ARG A CA 1
ATOM 795 C C . ARG A 1 102 ? 0.129 -8.514 -11.800 1.00 80.38 102 ARG A C 1
ATOM 797 O O . ARG A 1 102 ? 0.765 -7.811 -12.583 1.00 80.38 102 ARG A O 1
ATOM 804 N N . ALA A 1 103 ? -1.039 -8.122 -11.296 1.00 85.19 103 ALA A N 1
ATOM 805 C CA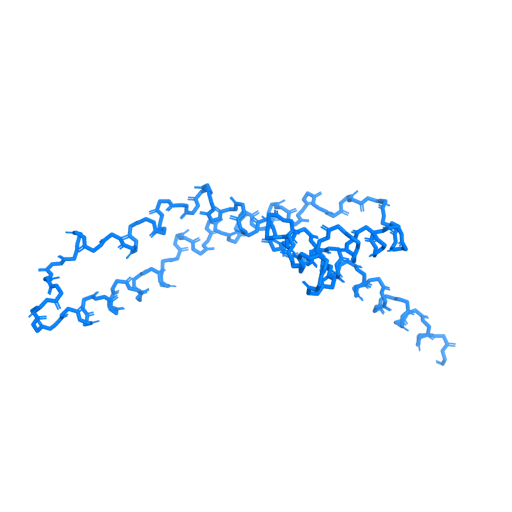 . ALA A 1 103 ? -1.698 -6.893 -11.718 1.00 85.19 103 ALA A CA 1
ATOM 806 C C . ALA A 1 103 ? -0.828 -5.660 -11.429 1.00 85.19 103 ALA A C 1
ATOM 808 O O . ALA A 1 103 ? -0.704 -4.787 -12.291 1.00 85.19 103 ALA A O 1
ATOM 809 N N . LEU A 1 104 ? -0.166 -5.619 -10.267 1.00 82.25 104 LEU A N 1
ATOM 810 C CA . LEU A 1 104 ? 0.704 -4.503 -9.890 1.00 82.25 104 LEU A CA 1
ATOM 811 C C . LEU A 1 104 ? 2.001 -4.448 -10.708 1.00 82.25 104 LEU A C 1
ATOM 813 O O . LEU A 1 104 ? 2.418 -3.354 -11.092 1.00 82.25 104 LEU A O 1
ATOM 817 N N . ASP A 1 105 ? 2.576 -5.596 -11.077 1.00 79.94 105 ASP A N 1
ATOM 818 C CA . ASP A 1 105 ? 3.683 -5.656 -12.046 1.00 79.94 105 ASP A CA 1
ATOM 819 C C . ASP A 1 105 ? 3.241 -5.103 -13.410 1.00 79.94 105 ASP A C 1
ATOM 821 O O . ASP A 1 105 ? 3.962 -4.365 -14.084 1.00 79.94 105 ASP A O 1
ATOM 825 N N . GLY A 1 106 ? 2.017 -5.443 -13.824 1.00 80.75 106 GLY A N 1
ATOM 826 C CA . GLY A 1 106 ? 1.413 -4.937 -15.050 1.00 80.75 106 GLY A CA 1
ATOM 827 C C . GLY A 1 106 ? 1.287 -3.416 -15.050 1.00 80.75 106 GLY A C 1
ATOM 828 O O . GLY A 1 106 ? 1.624 -2.781 -16.051 1.00 80.75 106 GLY A O 1
ATOM 829 N N . LEU A 1 107 ? 0.851 -2.834 -13.929 1.00 83.44 107 LEU A N 1
ATOM 830 C CA . LEU A 1 107 ? 0.779 -1.382 -13.752 1.00 83.44 107 LEU A CA 1
ATOM 831 C C . LEU A 1 107 ? 2.163 -0.730 -13.821 1.00 83.44 107 LEU A C 1
ATOM 833 O O . LEU A 1 107 ? 2.308 0.296 -14.482 1.00 83.44 107 LEU A O 1
ATOM 837 N N . GLU A 1 108 ? 3.189 -1.344 -13.226 1.00 79.00 108 GLU A N 1
ATOM 838 C CA . GLU A 1 108 ? 4.568 -0.856 -13.331 1.00 79.00 108 GLU A CA 1
ATOM 839 C C . GLU A 1 108 ? 5.028 -0.766 -14.795 1.00 79.00 108 GLU A C 1
ATOM 841 O O . GLU A 1 108 ? 5.623 0.226 -15.228 1.00 79.00 108 GLU A O 1
ATOM 846 N N . PHE A 1 109 ? 4.730 -1.792 -15.595 1.00 79.06 109 PHE A N 1
ATOM 847 C CA . PHE A 1 109 ? 5.096 -1.796 -17.009 1.00 79.06 109 PHE A CA 1
ATOM 848 C C . PHE A 1 109 ? 4.362 -0.723 -17.817 1.00 79.06 109 PHE A C 1
ATOM 850 O O . PHE A 1 109 ? 4.964 -0.137 -18.723 1.00 79.06 109 PHE A O 1
ATOM 857 N N . LEU A 1 110 ? 3.093 -0.457 -17.497 1.00 82.44 110 LEU A N 1
ATOM 858 C CA . LEU A 1 110 ? 2.318 0.610 -18.129 1.00 82.44 110 LEU A CA 1
ATOM 859 C C . LEU A 1 110 ? 2.860 1.997 -17.761 1.00 82.44 110 LEU A C 1
ATOM 861 O O . LEU A 1 110 ? 3.014 2.835 -18.649 1.00 82.44 110 LEU A O 1
ATOM 865 N N . ASP A 1 111 ? 3.228 2.218 -16.500 1.00 81.75 111 ASP A N 1
ATOM 866 C CA . ASP A 1 111 ? 3.810 3.485 -16.041 1.00 81.75 111 ASP A CA 1
ATOM 867 C C . ASP A 1 111 ? 5.175 3.759 -1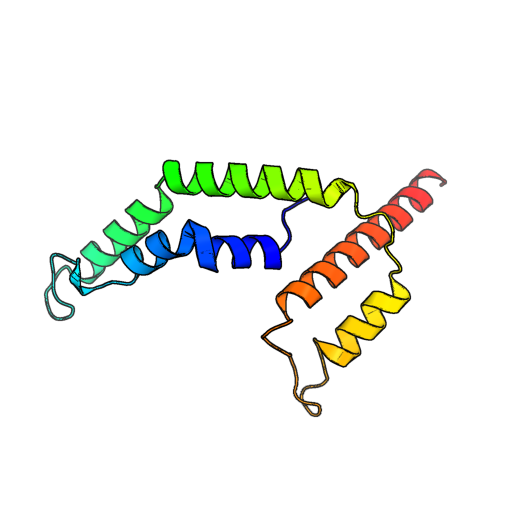6.699 1.00 81.75 111 ASP A C 1
ATOM 869 O O . ASP A 1 111 ? 5.430 4.836 -17.246 1.00 81.75 111 ASP A O 1
ATOM 873 N N . ALA A 1 112 ? 6.035 2.738 -16.778 1.00 78.94 112 ALA A N 1
ATOM 874 C CA . ALA A 1 112 ? 7.314 2.836 -17.479 1.00 78.94 112 ALA A CA 1
ATOM 875 C C . ALA A 1 112 ? 7.153 3.176 -18.974 1.00 78.94 112 ALA A C 1
ATOM 877 O O . ALA A 1 112 ? 7.952 3.932 -19.539 1.00 78.94 112 ALA A O 1
ATOM 878 N N . MET A 1 113 ? 6.112 2.644 -19.620 1.00 79.94 113 MET A N 1
ATOM 879 C CA . MET A 1 113 ? 5.778 2.965 -21.008 1.00 79.94 113 MET A CA 1
ATOM 880 C C . MET A 1 113 ? 5.306 4.412 -21.159 1.00 79.94 113 MET A C 1
ATOM 882 O O . MET A 1 113 ? 5.763 5.101 -22.073 1.00 79.94 113 MET A O 1
ATOM 886 N N . GLU A 1 114 ? 4.425 4.881 -20.280 1.00 84.31 114 GLU A N 1
ATOM 887 C CA . GLU A 1 114 ? 3.905 6.246 -20.329 1.00 84.31 114 GLU A CA 1
ATOM 888 C C . GLU A 1 114 ? 5.020 7.275 -20.107 1.00 84.31 114 GLU A C 1
ATOM 890 O O . GLU A 1 114 ? 5.157 8.216 -20.891 1.00 84.31 114 GLU A O 1
ATOM 895 N N . MET A 1 115 ? 5.917 7.040 -19.146 1.00 81.06 115 MET A N 1
ATOM 896 C CA . MET A 1 115 ? 7.116 7.867 -18.981 1.00 81.06 115 MET A CA 1
ATOM 897 C C . MET A 1 115 ? 8.005 7.869 -20.231 1.00 81.06 115 MET A C 1
ATOM 899 O O . MET A 1 115 ? 8.543 8.911 -20.611 1.00 81.06 115 MET A O 1
ATOM 903 N N . HIS A 1 116 ? 8.182 6.721 -20.894 1.00 80.25 116 HIS A N 1
ATOM 904 C CA . HIS A 1 116 ? 8.947 6.657 -22.142 1.00 80.25 116 HIS A CA 1
ATOM 905 C C . HIS A 1 116 ? 8.274 7.462 -23.263 1.00 80.25 116 HIS A C 1
ATOM 907 O O . HIS A 1 116 ? 8.946 8.230 -23.954 1.00 80.25 116 HIS A O 1
ATOM 913 N N . ARG A 1 117 ? 6.948 7.347 -23.409 1.00 83.88 117 ARG A N 1
ATOM 914 C CA . ARG A 1 117 ? 6.154 8.125 -24.369 1.00 83.88 117 ARG A CA 1
ATOM 915 C C . ARG A 1 117 ? 6.287 9.626 -24.111 1.00 83.88 117 ARG A C 1
ATOM 917 O O . ARG A 1 117 ? 6.537 10.373 -25.052 1.00 83.88 117 ARG A O 1
ATOM 924 N N . GLN A 1 118 ? 6.173 10.065 -22.856 1.00 84.19 118 GLN A N 1
ATOM 925 C CA . GLN A 1 118 ? 6.338 11.470 -22.470 1.00 84.19 118 GLN A CA 1
ATOM 926 C C . GLN A 1 118 ? 7.728 12.001 -22.830 1.00 84.19 118 GLN A C 1
ATOM 928 O O . GLN A 1 118 ? 7.829 13.064 -23.434 1.00 84.19 118 GLN A O 1
ATOM 933 N N . ARG A 1 119 ? 8.795 11.235 -22.558 1.00 83.56 119 ARG A N 1
ATOM 934 C CA . ARG A 1 119 ? 10.168 11.609 -22.949 1.00 83.56 119 ARG A CA 1
ATOM 935 C C . ARG A 1 119 ? 10.319 11.782 -24.460 1.00 83.56 119 ARG A C 1
ATOM 937 O O . ARG A 1 119 ? 10.967 12.732 -24.890 1.00 83.56 119 ARG A O 1
ATOM 944 N N . LEU A 1 120 ? 9.725 10.888 -25.257 1.00 83.25 120 LEU A N 1
ATOM 945 C CA . LEU A 1 120 ? 9.735 11.004 -26.720 1.00 83.25 120 LEU A CA 1
ATOM 946 C C . LEU A 1 120 ? 9.004 12.265 -27.184 1.00 83.25 120 LEU A C 1
ATOM 948 O O . LEU A 1 120 ? 9.555 13.015 -27.984 1.00 83.25 120 LEU A O 1
ATOM 952 N N . VAL A 1 121 ? 7.808 12.527 -26.645 1.00 87.12 121 VAL A N 1
ATOM 953 C CA . VAL A 1 121 ? 7.040 13.742 -26.957 1.00 87.12 121 VAL A CA 1
ATOM 954 C C . VAL A 1 121 ? 7.859 14.987 -26.623 1.00 87.12 121 VAL A C 1
ATOM 956 O O . VAL A 1 121 ? 8.065 15.810 -27.513 1.00 87.12 121 VAL A O 1
ATOM 959 N N . SER A 1 122 ? 8.406 15.082 -25.405 1.00 84.56 122 SER A N 1
ATOM 960 C CA . SER A 1 122 ? 9.251 16.203 -24.977 1.00 84.56 122 SER A CA 1
ATOM 961 C C . SER A 1 122 ? 10.441 16.433 -25.912 1.00 84.56 122 SER A C 1
ATOM 963 O O . SER A 1 122 ? 10.678 17.568 -26.322 1.00 84.56 122 SER A O 1
ATOM 965 N N . ALA A 1 123 ? 11.154 15.366 -26.289 1.00 83.00 123 ALA A N 1
ATOM 966 C CA . ALA A 1 123 ? 12.305 15.447 -27.190 1.00 83.00 123 ALA A CA 1
ATOM 967 C C . ALA A 1 123 ? 11.918 15.910 -28.605 1.00 83.00 123 ALA A C 1
ATOM 969 O O . ALA A 1 123 ? 12.661 16.648 -29.248 1.00 83.00 123 ALA A O 1
ATOM 970 N N . THR A 1 124 ? 10.742 15.514 -29.095 1.00 81.56 124 THR A N 1
ATOM 971 C CA . THR A 1 124 ? 10.247 15.976 -30.400 1.00 81.56 124 THR A CA 1
ATOM 972 C C . THR A 1 124 ? 9.723 17.412 -30.362 1.00 81.56 124 THR A C 1
ATOM 974 O O . THR A 1 124 ? 9.933 18.152 -31.317 1.00 81.56 124 THR A O 1
ATOM 977 N N . SER A 1 125 ? 9.120 17.851 -29.252 1.00 72.12 125 SER A N 1
ATOM 978 C CA . SER A 1 125 ? 8.606 19.219 -29.092 1.00 72.12 125 SER A CA 1
ATOM 979 C C . SER A 1 125 ? 9.691 20.278 -28.881 1.00 72.12 125 SER A C 1
ATOM 981 O O . SER A 1 125 ? 9.458 21.439 -29.184 1.00 72.12 125 SER A O 1
ATOM 983 N N . SER A 1 126 ? 10.882 19.905 -28.399 1.00 58.50 126 SER A N 1
ATOM 984 C CA . SER A 1 126 ? 12.027 20.823 -28.271 1.00 58.50 126 SER A CA 1
ATOM 985 C C . SER A 1 126 ? 12.780 21.068 -29.584 1.00 58.50 126 SER A C 1
ATOM 987 O O . SER A 1 126 ? 13.761 21.805 -29.592 1.00 58.50 126 SER A O 1
ATOM 989 N N . THR A 1 127 ? 12.367 20.411 -30.672 1.00 53.62 127 THR A N 1
ATOM 990 C CA . THR A 1 127 ? 13.013 20.496 -31.994 1.00 53.62 127 THR A CA 1
ATOM 991 C C . THR A 1 127 ? 12.131 21.229 -33.021 1.00 53.62 127 THR A C 1
ATOM 993 O O . THR A 1 127 ? 12.418 21.178 -34.215 1.00 53.62 127 THR A O 1
ATOM 996 N N . SER A 1 128 ? 11.058 21.891 -32.564 1.00 46.72 128 SER A N 1
ATOM 997 C CA . SER A 1 128 ? 10.145 22.720 -33.366 1.00 46.72 128 SER A CA 1
ATOM 998 C C . SER A 1 128 ? 10.239 24.191 -32.989 1.00 46.72 128 SER A C 1
ATOM 1000 O O . SER A 1 128 ? 10.563 24.486 -31.820 1.00 46.72 128 SER A O 1
#

Sequence (128 aa):
MPPRAADVEGWWLRPGYQAIVQVVDASELPVRSHQCGYAQAVQQRLRAFDHSHELADSLSEAMATLAANGAFARDFNPRKKVHETMRCIFRRPDDGGINGDRALDGLEFLDAMEMHRQRLVSATSSTS